Protein AF-A0A7C4ZCH0-F1 (afdb_monomer_lite)

pLDDT: mean 82.92, std 13.92, range [39.91, 94.56]

Structure (mmCIF, N/CA/C/O backbone):
data_AF-A0A7C4ZCH0-F1
#
_entry.id   AF-A0A7C4ZCH0-F1
#
loop_
_atom_site.group_PDB
_atom_site.id
_atom_site.type_symbol
_atom_site.label_atom_id
_atom_site.label_alt_id
_atom_site.label_comp_id
_atom_site.label_asym_id
_atom_site.label_entity_id
_atom_site.label_seq_id
_atom_site.pdbx_PDB_ins_code
_atom_site.Cartn_x
_atom_site.Cartn_y
_atom_site.Cartn_z
_atom_site.occupancy
_atom_site.B_iso_or_equiv
_atom_site.auth_seq_id
_atom_site.auth_comp_id
_atom_site.auth_asym_id
_atom_site.auth_atom_id
_atom_site.pdbx_PDB_model_num
ATOM 1 N N . MET A 1 1 ? 34.020 -15.595 7.262 1.00 39.91 1 MET A N 1
ATOM 2 C CA . MET A 1 1 ? 32.896 -15.366 6.332 1.00 39.91 1 MET A CA 1
ATOM 3 C C . MET A 1 1 ? 32.073 -14.246 6.936 1.00 39.91 1 MET A C 1
ATOM 5 O O . MET A 1 1 ? 31.403 -14.477 7.929 1.00 39.91 1 MET A O 1
ATOM 9 N N . SER A 1 2 ? 32.265 -13.017 6.460 1.00 40.50 2 SER A N 1
ATOM 10 C CA . SER A 1 2 ? 31.617 -11.832 7.029 1.00 40.50 2 SER A CA 1
ATOM 11 C C . SER A 1 2 ? 30.214 -11.728 6.443 1.00 40.50 2 SER A C 1
ATOM 13 O O . SER A 1 2 ? 30.070 -11.418 5.262 1.00 40.50 2 SER A O 1
ATOM 15 N N . GLU A 1 3 ? 29.197 -12.053 7.239 1.00 52.72 3 GLU A N 1
ATOM 16 C CA . GLU A 1 3 ? 27.801 -11.848 6.861 1.00 52.72 3 GLU A CA 1
ATOM 17 C C . GLU A 1 3 ? 27.603 -10.361 6.571 1.00 52.72 3 GLU A C 1
ATOM 19 O O . GLU A 1 3 ? 27.740 -9.504 7.443 1.00 52.72 3 GLU A O 1
ATOM 24 N N . THR A 1 4 ? 27.367 -10.032 5.305 1.00 58.50 4 THR A N 1
ATOM 25 C CA . THR A 1 4 ? 26.965 -8.681 4.928 1.00 58.50 4 THR A CA 1
ATOM 26 C C . THR A 1 4 ? 25.602 -8.462 5.579 1.00 58.50 4 THR A C 1
ATOM 28 O O . THR A 1 4 ? 24.718 -9.287 5.340 1.00 58.50 4 THR A O 1
ATOM 31 N N . PRO A 1 5 ? 25.396 -7.430 6.418 1.00 58.00 5 PRO A N 1
ATOM 32 C CA . PRO A 1 5 ? 24.085 -7.191 6.991 1.00 58.00 5 PRO A CA 1
ATOM 33 C C . PRO A 1 5 ? 23.138 -6.958 5.821 1.00 58.00 5 PRO A C 1
ATOM 35 O O . PRO A 1 5 ? 23.287 -5.985 5.080 1.00 58.00 5 PRO A O 1
ATOM 38 N N . THR A 1 6 ? 22.212 -7.889 5.609 1.00 58.03 6 THR A N 1
ATOM 39 C CA . THR A 1 6 ? 21.152 -7.767 4.617 1.00 58.03 6 THR A CA 1
ATOM 40 C C . THR A 1 6 ? 20.382 -6.508 4.985 1.00 58.03 6 THR A C 1
ATOM 42 O O . THR A 1 6 ? 19.590 -6.521 5.927 1.00 58.03 6 THR A O 1
ATOM 45 N N . GLN A 1 7 ? 20.690 -5.387 4.324 1.00 61.12 7 GLN A N 1
ATOM 46 C CA . GLN A 1 7 ? 20.001 -4.120 4.533 1.00 61.12 7 GLN A CA 1
ATOM 47 C C . GLN A 1 7 ? 18.515 -4.402 4.377 1.00 61.12 7 GLN A C 1
ATOM 49 O O . GLN A 1 7 ? 18.047 -4.732 3.286 1.00 61.12 7 GLN A O 1
ATOM 54 N N . LYS A 1 8 ? 17.784 -4.341 5.492 1.00 59.16 8 LYS A N 1
ATOM 55 C CA . LYS A 1 8 ? 16.347 -4.558 5.475 1.00 59.16 8 LYS A CA 1
ATOM 56 C C . LYS A 1 8 ? 15.773 -3.505 4.527 1.00 59.16 8 LYS A C 1
ATOM 58 O O . LYS A 1 8 ? 16.016 -2.315 4.750 1.00 59.16 8 LYS A O 1
ATOM 63 N N . PRO A 1 9 ? 15.098 -3.907 3.439 1.00 65.00 9 PRO A N 1
ATOM 64 C CA . PRO A 1 9 ? 14.690 -2.955 2.422 1.00 65.00 9 PRO A CA 1
ATOM 65 C C . PRO A 1 9 ? 13.7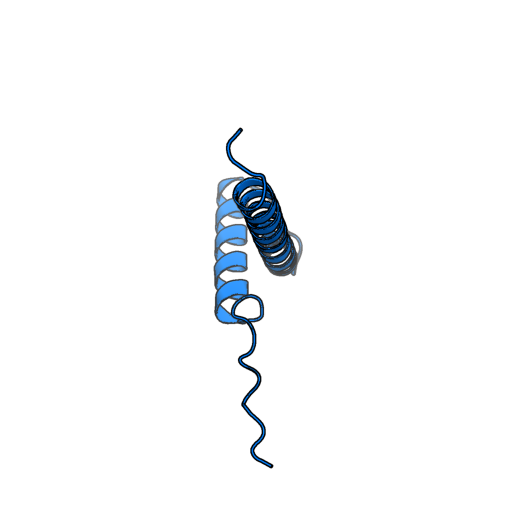52 -1.931 3.072 1.00 65.00 9 PRO A C 1
ATOM 67 O O . PRO A 1 9 ? 12.920 -2.303 3.897 1.00 65.00 9 PRO A O 1
ATOM 70 N N . ALA A 1 10 ? 13.902 -0.643 2.743 1.00 63.31 10 ALA A N 1
ATOM 71 C CA . ALA A 1 10 ? 13.213 0.462 3.430 1.00 63.31 10 ALA A CA 1
ATOM 72 C C . ALA A 1 10 ? 11.674 0.322 3.448 1.00 63.31 10 ALA A C 1
ATOM 74 O O . ALA A 1 10 ? 11.013 0.793 4.366 1.00 63.31 10 ALA A O 1
ATOM 75 N N . ILE A 1 11 ? 11.121 -0.408 2.480 1.00 63.69 11 ILE A N 1
ATOM 76 C CA . ILE A 1 11 ? 9.725 -0.875 2.406 1.00 63.69 11 ILE A CA 1
ATOM 77 C C . ILE A 1 11 ? 9.266 -1.711 3.617 1.00 63.69 11 ILE A C 1
ATOM 79 O O . ILE A 1 11 ? 8.089 -1.719 3.968 1.00 63.69 11 ILE A O 1
ATOM 83 N N . GLN A 1 12 ? 10.188 -2.386 4.300 1.00 70.38 12 GLN A N 1
ATOM 84 C CA . GLN A 1 12 ? 9.942 -3.131 5.537 1.00 70.38 12 GLN A CA 1
ATOM 85 C C . GLN A 1 12 ? 10.299 -2.328 6.802 1.00 70.38 12 GLN A C 1
ATOM 87 O O . GLN A 1 12 ? 10.406 -2.900 7.893 1.00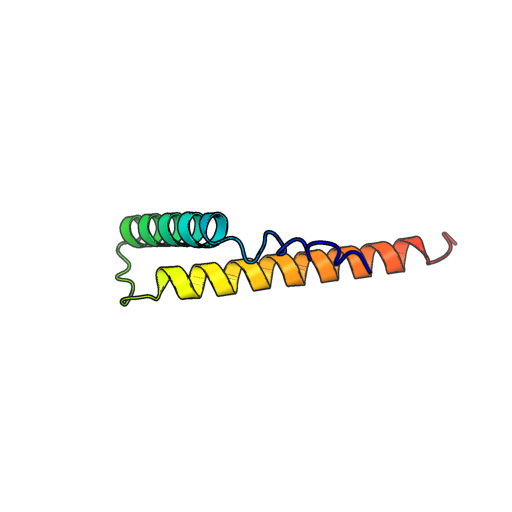 70.38 12 GLN A O 1
ATOM 92 N N . SER A 1 13 ? 10.536 -1.019 6.671 1.00 80.12 13 SER A N 1
ATOM 93 C CA . SER A 1 13 ? 10.771 -0.137 7.810 1.00 80.12 13 SER A CA 1
ATOM 94 C C . SER A 1 13 ? 9.476 0.084 8.583 1.00 80.12 13 SER A C 1
ATOM 96 O O . SER A 1 13 ? 8.482 0.560 8.030 1.00 80.12 13 SER A O 1
ATOM 98 N N . LEU A 1 14 ? 9.515 -0.203 9.8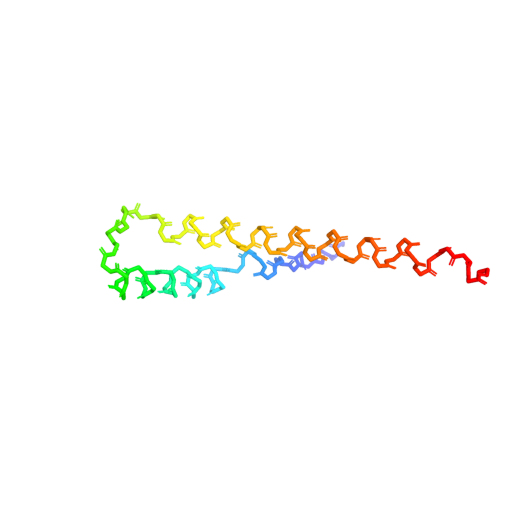87 1.00 80.19 14 LEU A N 1
ATOM 99 C CA . LEU A 1 14 ? 8.404 0.073 10.798 1.00 80.19 14 LEU A CA 1
ATOM 100 C C . LEU A 1 14 ? 8.052 1.565 10.821 1.00 80.19 14 LEU A C 1
ATOM 102 O O . LEU A 1 14 ? 6.879 1.896 10.934 1.00 80.19 14 LEU A O 1
ATOM 106 N N . THR A 1 15 ? 9.038 2.450 10.645 1.00 86.06 15 THR A N 1
ATOM 107 C CA . THR A 1 15 ? 8.833 3.906 10.608 1.00 86.06 15 THR A CA 1
ATOM 108 C C . THR A 1 15 ? 8.050 4.352 9.375 1.00 86.06 15 THR A C 1
ATOM 110 O O . THR A 1 15 ? 7.187 5.217 9.474 1.00 86.06 15 THR A O 1
ATOM 113 N N . LEU A 1 16 ? 8.331 3.766 8.205 1.00 84.00 16 LEU A N 1
ATOM 114 C CA . LEU A 1 16 ? 7.601 4.081 6.973 1.00 84.00 16 LEU A CA 1
ATOM 115 C C . LEU A 1 16 ? 6.148 3.604 7.084 1.00 84.00 16 LEU A C 1
ATOM 117 O O . LEU A 1 16 ? 5.220 4.348 6.775 1.00 84.00 16 LEU A O 1
ATOM 121 N N . GLN A 1 17 ? 5.963 2.368 7.549 1.00 85.94 17 GLN A N 1
ATOM 122 C CA . GLN A 1 17 ? 4.641 1.766 7.693 1.00 85.94 17 GLN A CA 1
ATOM 123 C C . GLN A 1 17 ? 3.793 2.504 8.733 1.00 85.94 17 GLN A C 1
ATOM 125 O O . GLN A 1 17 ? 2.623 2.766 8.470 1.00 85.94 17 GLN A O 1
ATOM 130 N N . SER A 1 18 ? 4.374 2.901 9.871 1.00 87.56 18 SER A N 1
ATOM 131 C CA . SER A 1 18 ? 3.655 3.675 10.887 1.00 87.56 18 SER A CA 1
ATOM 132 C C . SER A 1 18 ? 3.301 5.080 10.402 1.00 87.56 18 SER A C 1
ATOM 134 O O . SER A 1 18 ? 2.166 5.510 10.586 1.00 87.56 18 SER A O 1
ATOM 136 N N . ALA A 1 19 ? 4.215 5.779 9.722 1.00 90.44 19 ALA A N 1
ATOM 137 C CA . ALA A 1 19 ? 3.925 7.089 9.142 1.00 90.44 19 ALA A CA 1
ATOM 138 C C . ALA A 1 19 ? 2.793 7.018 8.103 1.00 90.44 19 ALA A C 1
ATOM 140 O O . ALA A 1 19 ? 1.883 7.847 8.120 1.00 90.44 19 ALA A O 1
ATOM 141 N N . ALA A 1 20 ? 2.814 6.003 7.234 1.00 88.69 20 ALA A N 1
ATOM 142 C CA . ALA A 1 20 ? 1.753 5.770 6.261 1.00 88.69 20 ALA A CA 1
ATOM 143 C C . ALA A 1 20 ? 0.413 5.439 6.941 1.00 88.69 20 ALA A C 1
ATOM 145 O O . ALA A 1 20 ? -0.612 6.002 6.563 1.00 88.69 20 ALA A O 1
ATOM 146 N N . ALA A 1 21 ? 0.410 4.604 7.982 1.00 90.12 21 ALA A N 1
ATOM 147 C CA . ALA A 1 21 ? -0.800 4.288 8.738 1.00 90.12 21 ALA A CA 1
ATOM 148 C C . ALA A 1 21 ? -1.400 5.524 9.425 1.00 90.12 21 ALA A C 1
ATOM 150 O O . ALA A 1 21 ? -2.610 5.730 9.364 1.00 90.12 21 ALA A O 1
ATOM 151 N N . ILE A 1 22 ? -0.563 6.390 10.010 1.00 90.12 22 ILE A N 1
ATOM 152 C CA . ILE A 1 22 ? -1.002 7.665 10.597 1.00 90.12 22 ILE A CA 1
ATOM 153 C C . ILE A 1 22 ? -1.620 8.561 9.522 1.00 90.12 22 ILE A C 1
ATOM 155 O O . ILE A 1 22 ? -2.705 9.101 9.724 1.00 90.12 22 ILE A O 1
ATOM 159 N N . ALA A 1 23 ? -0.971 8.696 8.363 1.00 92.06 23 ALA A N 1
ATOM 160 C CA . ALA A 1 23 ? -1.502 9.495 7.263 1.00 92.06 23 ALA A CA 1
ATOM 161 C C . ALA A 1 23 ? -2.873 8.981 6.786 1.00 92.06 23 ALA A C 1
ATOM 163 O O . ALA A 1 23 ? -3.775 9.780 6.537 1.00 92.06 23 ALA A O 1
ATOM 164 N N . ILE A 1 24 ? -3.052 7.658 6.713 1.00 91.56 24 ILE A N 1
ATOM 165 C CA . ILE A 1 24 ? -4.324 7.020 6.345 1.00 91.56 24 ILE A CA 1
ATOM 166 C C . ILE A 1 24 ? -5.394 7.268 7.408 1.00 91.56 24 ILE A C 1
ATOM 168 O O . ILE A 1 24 ? -6.519 7.616 7.058 1.00 91.56 24 ILE A O 1
ATOM 172 N N . ALA A 1 25 ? -5.051 7.141 8.692 1.00 90.31 25 ALA A N 1
ATOM 173 C CA . ALA A 1 25 ? -5.976 7.416 9.789 1.00 90.31 25 ALA A CA 1
ATOM 174 C C . ALA A 1 25 ? -6.457 8.877 9.769 1.00 90.31 25 ALA A C 1
ATOM 176 O O . ALA A 1 25 ? -7.659 9.129 9.819 1.00 90.31 25 ALA A O 1
ATOM 177 N N . VAL A 1 26 ? -5.537 9.831 9.591 1.00 93.12 26 VAL A N 1
ATOM 178 C CA . VAL A 1 26 ? -5.863 11.263 9.473 1.00 93.12 26 VAL A CA 1
ATOM 179 C C . VAL A 1 26 ? -6.724 11.543 8.238 1.00 93.12 26 VAL A C 1
ATOM 181 O O . VAL A 1 26 ? -7.650 12.353 8.291 1.00 93.12 26 VAL A O 1
ATOM 184 N N . ALA A 1 27 ? -6.442 10.890 7.109 1.00 92.31 27 ALA A N 1
ATOM 185 C CA . ALA A 1 27 ? -7.248 11.040 5.903 1.00 92.31 27 ALA A CA 1
ATOM 186 C C . ALA A 1 27 ? -8.674 10.502 6.099 1.00 92.31 27 ALA A C 1
ATOM 188 O O . ALA A 1 27 ? -9.632 11.158 5.700 1.00 92.31 27 ALA A O 1
ATOM 189 N N . ALA A 1 28 ? -8.824 9.345 6.743 1.00 91.31 28 ALA A N 1
ATOM 190 C CA . ALA A 1 28 ? -10.128 8.757 7.025 1.00 91.31 28 ALA A CA 1
ATOM 191 C C . ALA A 1 28 ? -10.956 9.615 7.987 1.00 91.31 28 ALA A C 1
ATOM 193 O O . ALA A 1 28 ? -12.133 9.852 7.720 1.00 91.31 28 ALA A O 1
ATOM 194 N N . GLU A 1 29 ? -10.330 10.168 9.030 1.00 91.25 29 GLU A N 1
ATOM 195 C CA . GLU A 1 29 ? -10.974 11.122 9.940 1.00 91.25 29 GLU A CA 1
ATOM 196 C C . GLU A 1 29 ? -11.523 12.336 9.174 1.00 91.25 29 GLU A C 1
ATOM 198 O O . GLU A 1 29 ? -12.693 12.691 9.314 1.00 91.25 29 GLU A O 1
ATOM 203 N N . ARG A 1 30 ? -10.723 12.924 8.271 1.00 92.81 30 ARG A N 1
ATOM 204 C CA . ARG A 1 30 ? -11.155 14.059 7.434 1.00 92.81 30 ARG A CA 1
ATOM 205 C C . ARG A 1 30 ? -12.306 13.726 6.486 1.00 92.81 30 ARG A C 1
ATOM 207 O O . ARG A 1 30 ? -13.045 14.627 6.097 1.00 92.81 30 ARG A O 1
ATOM 214 N N . LEU A 1 31 ? -12.444 12.462 6.102 1.00 94.56 31 LEU A N 1
ATOM 215 C CA . LEU A 1 31 ? -13.496 11.980 5.212 1.00 94.56 31 LEU A CA 1
ATOM 216 C C . LEU A 1 31 ? -14.720 11.438 5.973 1.00 94.56 31 LEU A C 1
ATOM 218 O O . LEU A 1 31 ? -15.648 10.957 5.328 1.00 94.56 31 LEU A O 1
ATOM 222 N N . ASN A 1 32 ? -14.749 11.522 7.314 1.00 91.69 32 ASN A N 1
ATOM 223 C CA . ASN A 1 32 ? -15.764 10.885 8.168 1.00 91.69 32 ASN A CA 1
ATOM 224 C C . ASN A 1 32 ? -15.899 9.367 7.922 1.00 91.69 32 ASN A C 1
ATOM 226 O O . ASN A 1 32 ? -16.980 8.786 8.028 1.00 91.69 32 ASN A O 1
ATOM 230 N N . VAL A 1 33 ? -14.788 8.708 7.588 1.00 93.06 33 VAL A N 1
ATOM 231 C CA . VAL A 1 33 ? -14.724 7.260 7.382 1.00 93.06 33 VAL A CA 1
ATOM 232 C C . VAL A 1 33 ? -14.219 6.597 8.657 1.00 93.06 33 VAL A C 1
ATOM 234 O O . VAL A 1 33 ? -13.119 6.882 9.126 1.00 93.06 33 VAL A O 1
ATOM 237 N N . VAL A 1 34 ? -15.005 5.668 9.200 1.00 88.38 34 VAL A N 1
ATOM 238 C CA . VAL A 1 34 ? -14.585 4.844 10.339 1.00 88.38 34 VAL A CA 1
ATOM 239 C C . VAL A 1 34 ? -13.778 3.660 9.816 1.00 88.38 34 VAL A C 1
ATOM 241 O O . VAL A 1 34 ? -14.300 2.802 9.105 1.00 88.38 34 VAL A O 1
ATOM 244 N N . LEU A 1 35 ? -12.494 3.622 10.166 1.00 85.25 35 LEU A N 1
ATOM 245 C CA . LEU A 1 35 ? -11.615 2.496 9.871 1.00 85.25 35 LEU A CA 1
ATOM 246 C C . LEU A 1 35 ? -11.724 1.436 10.979 1.00 85.25 35 LEU A C 1
ATOM 248 O O . LEU A 1 35 ? -11.634 1.790 12.156 1.00 85.25 35 LEU A O 1
ATOM 252 N N . PRO A 1 36 ? -11.863 0.145 10.627 1.00 88.31 36 PRO A N 1
ATOM 253 C CA . PRO A 1 36 ? -11.727 -0.950 11.581 1.00 88.31 36 PRO A CA 1
ATOM 254 C C . PRO A 1 36 ? -10.347 -0.958 12.249 1.00 88.31 36 PRO A C 1
ATOM 256 O O . PRO A 1 36 ? -9.364 -0.465 11.685 1.00 88.31 36 PRO A O 1
ATOM 259 N N . GLU A 1 37 ? -10.252 -1.575 13.427 1.00 87.44 37 GLU A N 1
ATOM 260 C CA . GLU A 1 37 ? -8.970 -1.759 14.111 1.00 87.44 37 GLU A CA 1
ATOM 261 C C . GLU A 1 37 ? -7.958 -2.468 13.200 1.00 87.44 37 GLU A C 1
ATOM 263 O O . GLU A 1 37 ? -8.269 -3.453 12.535 1.00 87.44 37 GLU A O 1
ATOM 268 N N . GLY A 1 38 ? -6.739 -1.929 13.123 1.00 86.38 38 GLY A N 1
ATOM 269 C CA . GLY A 1 38 ? -5.672 -2.469 12.274 1.00 86.38 38 GLY A CA 1
ATOM 270 C C . GLY A 1 38 ? -5.784 -2.147 10.776 1.00 86.38 38 GLY A C 1
ATOM 271 O O . GLY A 1 38 ? -4.773 -2.236 10.077 1.00 86.38 38 GLY A O 1
ATOM 272 N N . ALA A 1 39 ? -6.934 -1.670 10.280 1.00 90.44 39 ALA A N 1
ATOM 273 C CA . ALA A 1 39 ? -7.142 -1.423 8.848 1.00 90.44 39 ALA A CA 1
ATOM 274 C C . ALA A 1 39 ? -6.190 -0.362 8.277 1.00 90.44 39 ALA A C 1
ATOM 276 O O . ALA A 1 39 ? -5.715 -0.500 7.153 1.00 90.44 39 ALA A O 1
ATOM 277 N N . ALA A 1 40 ? -5.853 0.673 9.053 1.00 87.38 40 ALA A N 1
ATOM 278 C CA . ALA A 1 40 ? -4.893 1.696 8.633 1.00 87.38 40 ALA A CA 1
ATOM 279 C C . ALA A 1 40 ? -3.492 1.113 8.374 1.00 87.38 40 ALA A C 1
ATOM 281 O O . ALA A 1 40 ? -2.829 1.494 7.411 1.00 87.38 40 ALA A O 1
ATOM 282 N N . GLN A 1 41 ? -3.056 0.163 9.206 1.00 87.38 41 GLN A N 1
ATOM 283 C CA . GLN A 1 41 ? -1.750 -0.486 9.085 1.00 87.38 41 GLN A CA 1
ATOM 284 C C . GLN A 1 41 ? -1.711 -1.430 7.876 1.00 87.38 41 GLN A C 1
ATOM 286 O O . GLN A 1 41 ? -0.716 -1.498 7.152 1.00 87.38 41 GLN A O 1
ATOM 291 N N . GLU A 1 42 ? -2.808 -2.144 7.641 1.00 89.56 42 GLU A N 1
ATOM 292 C CA . GLU A 1 42 ? -2.935 -3.079 6.526 1.00 89.56 42 GLU A CA 1
ATOM 293 C C . GLU A 1 42 ? -3.046 -2.344 5.184 1.00 89.56 42 GLU A C 1
ATOM 295 O O . GLU A 1 42 ? -2.342 -2.686 4.231 1.00 89.56 42 GLU A O 1
ATOM 300 N N . LEU A 1 43 ? -3.809 -1.245 5.142 1.00 90.75 43 LEU A N 1
ATOM 301 C CA . LEU A 1 43 ? -3.841 -0.315 4.012 1.00 90.75 43 LEU A CA 1
ATOM 302 C C . LEU A 1 43 ? -2.469 0.304 3.749 1.00 90.75 43 LEU A C 1
ATOM 304 O O . LEU A 1 43 ? -2.049 0.367 2.596 1.00 90.75 43 LEU A O 1
ATOM 308 N N . ALA A 1 44 ? -1.748 0.726 4.792 1.00 90.31 44 ALA A N 1
ATOM 309 C CA . ALA A 1 44 ? -0.401 1.270 4.647 1.00 90.31 44 ALA A CA 1
ATOM 310 C C . ALA A 1 44 ? 0.524 0.269 3.953 1.00 90.31 44 ALA A C 1
ATOM 312 O O . ALA A 1 44 ? 1.210 0.617 2.991 1.00 90.31 44 ALA A O 1
ATOM 313 N N . ARG A 1 45 ? 0.506 -0.989 4.401 1.00 90.31 45 ARG A N 1
ATOM 314 C CA . ARG A 1 45 ? 1.317 -2.053 3.811 1.00 90.31 45 ARG A CA 1
ATOM 315 C C . ARG A 1 45 ? 0.928 -2.334 2.360 1.00 90.31 45 ARG A C 1
ATOM 317 O O . ARG A 1 45 ? 1.804 -2.352 1.500 1.00 90.31 45 ARG A O 1
ATOM 324 N N . ALA A 1 46 ? -0.366 -2.485 2.081 1.00 91.69 46 ALA A N 1
ATOM 325 C CA . ALA A 1 46 ? -0.865 -2.734 0.731 1.00 91.69 46 ALA A CA 1
ATOM 326 C C . ALA A 1 46 ? -0.529 -1.588 -0.240 1.00 91.69 46 ALA A C 1
ATOM 328 O O . ALA A 1 46 ? -0.126 -1.834 -1.376 1.00 91.69 46 ALA A O 1
ATOM 329 N N . LEU A 1 47 ? -0.643 -0.333 0.206 1.00 92.25 47 LEU A N 1
ATOM 330 C CA . LEU A 1 47 ? -0.296 0.843 -0.595 1.00 92.25 47 LEU A CA 1
ATOM 331 C C . LEU A 1 47 ? 1.199 0.910 -0.900 1.00 92.25 47 LEU A C 1
ATOM 333 O O . LEU A 1 47 ? 1.576 1.200 -2.034 1.00 92.25 47 LEU A O 1
ATOM 337 N N . ILE A 1 48 ? 2.047 0.622 0.088 1.00 90.25 48 ILE A N 1
ATOM 338 C CA . ILE A 1 48 ? 3.498 0.578 -0.107 1.00 90.25 48 ILE A CA 1
ATOM 339 C C . ILE A 1 48 ? 3.854 -0.483 -1.156 1.00 90.25 48 ILE A C 1
ATOM 341 O O . ILE A 1 48 ? 4.557 -0.169 -2.118 1.00 90.25 48 ILE A O 1
ATOM 345 N N . ASP A 1 49 ? 3.330 -1.704 -1.018 1.00 91.50 49 ASP A N 1
ATOM 346 C CA . ASP A 1 49 ? 3.596 -2.794 -1.964 1.00 91.50 49 ASP A CA 1
ATOM 347 C C . ASP A 1 49 ? 3.097 -2.458 -3.377 1.00 91.50 49 ASP A C 1
ATOM 349 O O . ASP A 1 49 ? 3.805 -2.700 -4.360 1.00 91.50 49 ASP A O 1
ATOM 353 N N . LEU A 1 50 ? 1.920 -1.836 -3.496 1.00 93.50 50 LEU A N 1
ATOM 354 C CA . LEU A 1 50 ? 1.368 -1.392 -4.775 1.00 93.50 50 LEU A CA 1
ATOM 355 C C . LEU A 1 50 ? 2.274 -0.363 -5.462 1.00 93.50 50 LEU A C 1
ATOM 357 O O . LEU A 1 50 ? 2.641 -0.543 -6.625 1.00 93.50 50 LEU A O 1
ATOM 361 N N . VAL A 1 51 ? 2.652 0.704 -4.752 1.00 93.00 51 VAL A N 1
ATOM 362 C CA . VAL A 1 51 ? 3.497 1.780 -5.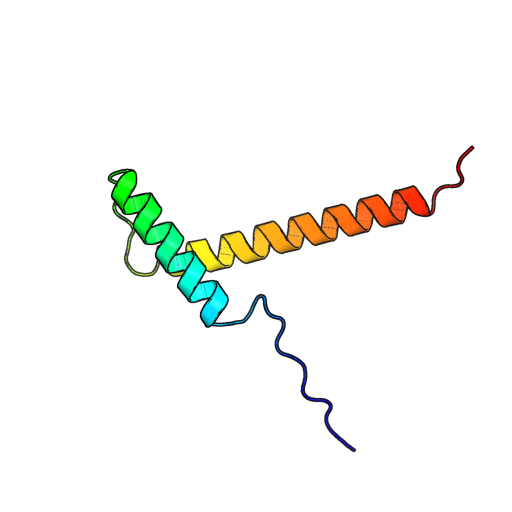296 1.00 93.00 51 VAL A CA 1
ATOM 363 C C . VAL A 1 51 ? 4.852 1.233 -5.731 1.00 93.00 51 VAL A C 1
ATOM 365 O O . VAL A 1 51 ? 5.347 1.572 -6.806 1.00 93.00 51 VAL A O 1
ATOM 368 N N . VAL A 1 52 ? 5.441 0.350 -4.927 1.00 91.56 52 VAL A N 1
ATOM 369 C CA . VAL A 1 52 ? 6.746 -0.250 -5.220 1.00 91.56 52 VAL A CA 1
ATOM 370 C C . VAL A 1 52 ? 6.658 -1.166 -6.430 1.00 91.56 52 VAL A C 1
ATOM 372 O O . VAL A 1 52 ? 7.486 -1.063 -7.333 1.00 91.56 52 VAL A O 1
ATOM 375 N N . THR A 1 53 ? 5.629 -2.008 -6.500 1.00 92.81 53 THR A N 1
ATOM 376 C CA . THR A 1 53 ? 5.407 -2.894 -7.646 1.00 92.81 53 THR A CA 1
ATOM 377 C C . THR A 1 53 ? 5.229 -2.089 -8.931 1.00 92.81 53 THR A C 1
ATOM 379 O O . THR A 1 53 ? 5.892 -2.369 -9.929 1.00 92.81 53 THR A O 1
ATOM 382 N N . LEU A 1 54 ? 4.406 -1.038 -8.903 1.00 93.94 54 LEU A N 1
ATOM 383 C CA . LEU A 1 54 ? 4.216 -0.145 -10.048 1.00 93.94 54 LEU A CA 1
ATOM 384 C C . LEU A 1 54 ? 5.511 0.565 -10.450 1.00 93.94 54 LEU A C 1
ATOM 386 O O . LEU A 1 54 ? 5.827 0.631 -11.639 1.00 93.94 54 LEU A O 1
ATOM 390 N N . GLY A 1 55 ? 6.292 1.047 -9.481 1.00 92.94 55 GLY A N 1
ATOM 391 C CA . GLY A 1 55 ? 7.596 1.654 -9.735 1.00 92.94 55 GLY A CA 1
ATOM 392 C C . GLY A 1 55 ? 8.557 0.687 -10.429 1.00 92.94 55 GLY A C 1
ATOM 393 O O . GLY A 1 55 ? 9.181 1.042 -11.429 1.00 92.94 55 GLY A O 1
ATOM 394 N N . LEU A 1 56 ? 8.624 -0.561 -9.959 1.00 94.56 56 LEU A N 1
ATOM 395 C CA . LEU A 1 56 ? 9.454 -1.603 -10.566 1.00 94.56 56 LEU A CA 1
ATOM 396 C C . LEU A 1 56 ? 8.994 -1.963 -11.983 1.00 94.56 56 LEU A C 1
ATOM 398 O O . LEU A 1 56 ? 9.835 -2.108 -12.872 1.00 94.56 56 LEU A O 1
ATOM 402 N N . ILE A 1 57 ? 7.682 -2.048 -12.223 1.00 94.56 57 ILE A N 1
ATOM 403 C CA . ILE A 1 57 ? 7.124 -2.245 -13.568 1.00 94.56 57 ILE A CA 1
ATOM 404 C C . ILE A 1 57 ? 7.534 -1.085 -14.481 1.00 94.56 57 ILE A C 1
ATOM 406 O O . ILE A 1 57 ? 8.038 -1.320 -15.578 1.00 94.56 57 ILE A O 1
ATOM 410 N N . GLY A 1 58 ? 7.385 0.161 -14.026 1.00 92.62 58 GLY A N 1
ATOM 411 C CA . GLY A 1 58 ? 7.783 1.345 -14.789 1.00 92.62 58 GLY A CA 1
ATOM 412 C C . GLY A 1 58 ? 9.266 1.330 -15.164 1.00 92.62 58 GLY A C 1
ATOM 413 O O . GLY A 1 58 ? 9.616 1.558 -16.324 1.00 92.62 58 GLY A O 1
ATOM 414 N N . VAL A 1 59 ? 10.141 0.975 -14.219 1.00 93.62 59 VAL A N 1
ATOM 415 C CA . VAL A 1 59 ? 11.582 0.809 -14.468 1.00 93.62 59 VAL A CA 1
ATOM 416 C C . VAL A 1 59 ? 11.844 -0.299 -15.488 1.00 93.62 59 VAL A C 1
ATOM 418 O O . VAL A 1 59 ? 12.658 -0.113 -16.395 1.00 93.62 59 VAL A O 1
ATOM 421 N N . ALA A 1 60 ? 11.156 -1.437 -15.382 1.00 91.88 60 ALA A N 1
ATOM 422 C CA . ALA A 1 60 ? 11.303 -2.542 -16.325 1.00 91.88 60 ALA A CA 1
ATOM 423 C C . ALA A 1 60 ? 10.895 -2.132 -17.750 1.00 91.88 60 ALA A C 1
ATOM 425 O O . ALA A 1 60 ? 11.640 -2.387 -18.698 1.00 91.88 60 ALA A O 1
ATOM 426 N N . VAL A 1 61 ? 9.768 -1.428 -17.897 1.00 92.75 61 VAL A N 1
ATOM 427 C CA . VAL A 1 61 ? 9.293 -0.895 -19.184 1.00 92.75 61 VAL A CA 1
ATOM 428 C C . VAL A 1 61 ? 10.272 0.136 -19.749 1.00 92.75 61 VAL A C 1
ATOM 430 O O . VAL A 1 61 ? 10.632 0.060 -20.925 1.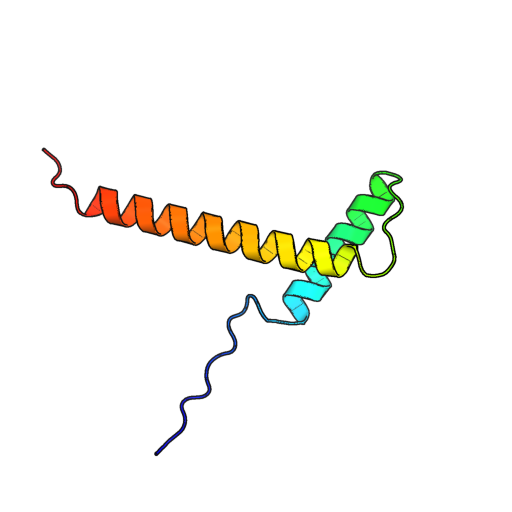00 92.75 61 VAL A O 1
ATOM 433 N N . GLY A 1 62 ? 10.756 1.069 -18.925 1.00 90.88 62 GLY A N 1
ATOM 434 C CA . GLY A 1 62 ? 11.746 2.066 -19.334 1.00 90.88 62 GLY A CA 1
ATOM 435 C C . GLY A 1 62 ? 13.056 1.425 -19.794 1.00 90.88 62 GLY A C 1
ATOM 436 O O . GLY A 1 62 ? 13.578 1.762 -20.855 1.00 90.88 62 GLY A O 1
ATOM 437 N N . ARG A 1 63 ? 13.547 0.426 -19.052 1.00 89.81 63 ARG A N 1
ATOM 438 C CA . ARG A 1 63 ? 14.736 -0.353 -19.423 1.00 89.81 63 ARG A CA 1
ATOM 439 C C . ARG A 1 63 ? 14.533 -1.124 -20.728 1.00 89.81 63 ARG A C 1
ATOM 441 O O . ARG A 1 63 ? 15.470 -1.199 -21.519 1.00 89.81 63 ARG A O 1
ATOM 448 N N . ALA A 1 64 ? 13.352 -1.700 -20.952 1.00 89.44 64 ALA A N 1
ATOM 449 C CA . ALA A 1 64 ? 13.033 -2.400 -22.194 1.00 89.44 64 ALA A CA 1
ATOM 450 C C . ALA A 1 64 ? 13.053 -1.441 -23.395 1.00 89.44 64 ALA A C 1
ATOM 452 O O . ALA A 1 64 ? 13.708 -1.735 -24.392 1.00 89.44 64 ALA A O 1
ATOM 453 N N . ARG A 1 65 ? 12.440 -0.256 -23.265 1.00 85.00 65 ARG A N 1
ATOM 454 C CA . ARG A 1 65 ? 12.466 0.795 -24.300 1.00 85.00 65 ARG A CA 1
ATOM 455 C C . ARG A 1 65 ? 13.859 1.374 -24.550 1.00 85.00 65 ARG A C 1
ATOM 457 O O . ARG A 1 65 ? 14.205 1.663 -25.685 1.00 85.00 65 ARG A O 1
ATOM 464 N N . ALA A 1 66 ? 14.686 1.529 -23.520 1.00 88.56 66 ALA A N 1
ATOM 465 C CA . ALA A 1 66 ? 16.062 1.999 -23.701 1.00 88.56 66 ALA A CA 1
ATOM 466 C C . ALA A 1 66 ? 16.954 0.972 -24.427 1.00 88.56 66 ALA A C 1
ATOM 468 O O . ALA A 1 66 ? 17.999 1.329 -24.962 1.00 88.56 66 ALA A O 1
ATOM 469 N N . ARG A 1 67 ? 16.567 -0.312 -24.418 1.00 79.56 67 ARG A N 1
ATOM 470 C CA . ARG A 1 67 ? 17.286 -1.406 -25.090 1.00 79.56 67 ARG A CA 1
ATOM 471 C C . ARG A 1 67 ? 16.803 -1.671 -26.512 1.00 79.56 67 ARG A C 1
ATOM 473 O O . ARG A 1 67 ? 17.477 -2.406 -27.229 1.00 79.56 67 ARG A O 1
ATOM 480 N N . THR A 1 68 ? 15.669 -1.106 -26.923 1.00 70.38 68 THR A N 1
ATOM 481 C CA . THR A 1 68 ? 15.279 -1.115 -28.334 1.00 70.38 68 THR A CA 1
ATOM 482 C C . THR A 1 68 ? 16.133 -0.102 -29.097 1.00 70.38 68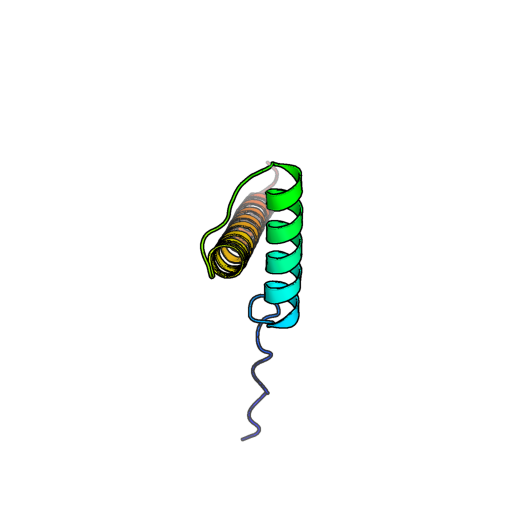 THR A C 1
ATOM 484 O O . THR A 1 68 ? 16.258 1.031 -28.629 1.00 70.38 68 THR A O 1
ATOM 487 N N . PRO A 1 69 ? 16.747 -0.483 -30.234 1.00 61.84 69 PRO A N 1
ATOM 488 C CA . PRO A 1 69 ? 17.489 0.461 -31.058 1.00 61.84 69 PRO A CA 1
ATOM 489 C C . PRO A 1 69 ? 16.558 1.603 -31.472 1.00 61.84 69 PRO A C 1
ATOM 491 O O . PRO A 1 69 ? 15.399 1.367 -31.813 1.00 61.84 69 PRO A O 1
ATOM 494 N N . ILE A 1 70 ? 17.060 2.837 -31.398 1.00 62.94 70 ILE A N 1
ATOM 495 C CA . ILE A 1 70 ? 16.389 3.998 -31.982 1.00 62.94 70 ILE A CA 1
ATOM 496 C C . ILE A 1 70 ? 16.533 3.812 -33.494 1.00 62.94 70 ILE A C 1
ATOM 498 O O . ILE A 1 70 ? 17.611 4.051 -34.036 1.00 62.94 70 ILE A O 1
ATOM 502 N N . VAL A 1 71 ? 15.502 3.252 -34.125 1.00 56.22 71 VAL A N 1
ATOM 503 C CA . VAL A 1 71 ? 15.389 3.138 -35.585 1.00 56.22 71 VAL A CA 1
ATOM 504 C C . VAL A 1 71 ? 14.618 4.340 -36.100 1.00 56.22 71 VAL A C 1
ATOM 506 O O . VAL A 1 71 ? 13.584 4.663 -35.470 1.00 56.22 71 VAL A O 1
#

Radius of gyration: 18.01 Å; chains: 1; bounding box: 49×29×50 Å

Sequence (71 aa):
MSETPTQKPAIQSLTLQSAAAIAIAVAAERLNVVLPEGAAQELARALIDLVVTLGLIGVAVGRARARTPIV

Secondary structure (DSSP, 8-state):
---------GGG-HHHHHHHHHHHHHHHHHTT--PPTTHHHHHHHHHHHHHHHHHHHHHHHHHHHHHS---

Foldseek 3Di:
DDPDPPPPPCLPDPVQLVVQLVVQVVVCVVVVHDDDPCRSSVVSSVVSVVVVVVVVVVVVVVVVVVPDDPD